Protein AF-A0AAD7X8F2-F1 (afdb_monomer)

Solvent-accessible surface area (backbone atoms only — not comparable to full-atom values): 6676 Å² total; per-residue (Å²): 102,78,46,56,66,72,58,37,53,35,42,50,48,48,57,72,48,52,85,77,50,64,62,66,59,36,41,68,45,76,65,68,40,70,49,74,43,68,40,79,96,76,24,38,33,35,46,31,33,72,46,42,46,86,65,101,73,23,30,39,35,33,42,37,42,38,44,40,89,89,46,96,58,77,44,70,35,37,41,36,37,31,55,43,37,80,87,40,34,64,20,28,42,51,29,50,48,53,40,46,54,52,54,48,78,34,42,56,86,62,46,67,38,80,36,58,11,66,83,36,68,87,113

Structure (mmCIF, N/CA/C/O backbone):
data_AF-A0AAD7X8F2-F1
#
_entry.id   AF-A0AAD7X8F2-F1
#
loop_
_atom_site.group_PDB
_atom_site.id
_atom_site.type_symbol
_atom_site.label_atom_id
_atom_site.label_alt_id
_atom_site.label_comp_id
_atom_site.label_asym_id
_atom_site.label_entity_id
_atom_site.label_seq_id
_atom_site.pdbx_PDB_ins_code
_atom_site.Cartn_x
_atom_site.Cartn_y
_atom_site.Cartn_z
_atom_site.occupancy
_atom_site.B_iso_or_equiv
_atom_site.auth_seq_id
_atom_site.auth_comp_id
_atom_site.auth_asym_id
_atom_site.auth_atom_id
_atom_site.pdbx_PDB_model_num
ATOM 1 N N . MET A 1 1 ? -14.776 13.539 6.556 1.00 83.75 1 MET A N 1
ATOM 2 C CA . MET A 1 1 ? -14.500 13.177 7.978 1.00 83.75 1 MET A CA 1
ATOM 3 C C . MET A 1 1 ? -13.036 12.788 8.087 1.00 83.75 1 MET A C 1
ATOM 5 O O . MET A 1 1 ? -12.555 12.146 7.155 1.00 83.75 1 MET A O 1
ATOM 9 N N . PRO A 1 2 ? -12.324 13.156 9.166 1.00 91.12 2 PRO A N 1
ATOM 10 C CA . PRO A 1 2 ? -10.933 12.747 9.331 1.00 91.12 2 PRO A CA 1
ATOM 11 C C . PRO A 1 2 ? -10.827 11.221 9.403 1.00 91.12 2 PRO A C 1
ATOM 13 O O . PRO A 1 2 ? -11.735 10.551 9.904 1.00 91.12 2 PRO A O 1
ATOM 16 N N . ARG A 1 3 ? -9.723 10.684 8.884 1.00 93.81 3 ARG A N 1
ATOM 17 C CA . ARG A 1 3 ? -9.402 9.260 8.967 1.00 93.81 3 ARG A CA 1
ATOM 18 C C . ARG A 1 3 ? -9.303 8.826 10.440 1.00 93.81 3 ARG A C 1
ATOM 20 O O . ARG A 1 3 ? -8.749 9.577 11.243 1.00 93.81 3 ARG A O 1
ATOM 27 N N . PRO A 1 4 ? -9.830 7.645 10.823 1.00 93.69 4 PRO A N 1
ATOM 28 C CA . PRO A 1 4 ? -9.710 7.156 12.191 1.00 93.69 4 PRO A CA 1
ATOM 29 C C . PRO A 1 4 ? -8.245 7.047 12.615 1.00 93.69 4 PRO A C 1
ATOM 31 O O . PRO A 1 4 ? -7.432 6.506 11.866 1.00 93.69 4 PRO A O 1
ATOM 34 N N . GLU A 1 5 ? -7.930 7.471 13.841 1.00 93.56 5 GLU A N 1
ATOM 35 C CA . GLU A 1 5 ? -6.558 7.489 14.379 1.00 93.56 5 GLU A CA 1
ATOM 36 C C . GLU A 1 5 ? -5.854 6.133 14.256 1.00 93.56 5 GLU A C 1
ATOM 38 O O . GLU A 1 5 ? -4.675 6.066 13.925 1.00 93.56 5 GLU A O 1
ATOM 43 N N . VAL A 1 6 ? -6.591 5.034 14.442 1.00 94.50 6 VAL A N 1
ATOM 44 C CA . VAL A 1 6 ? -6.054 3.674 14.295 1.00 94.50 6 VAL A CA 1
ATOM 45 C C . VAL A 1 6 ? -5.587 3.364 12.868 1.00 94.50 6 VAL A C 1
ATOM 47 O O . VAL A 1 6 ? -4.602 2.654 12.693 1.00 94.50 6 VAL A O 1
ATOM 50 N N . ILE A 1 7 ? -6.264 3.895 11.844 1.00 95.50 7 ILE A N 1
ATOM 51 C CA . ILE A 1 7 ? -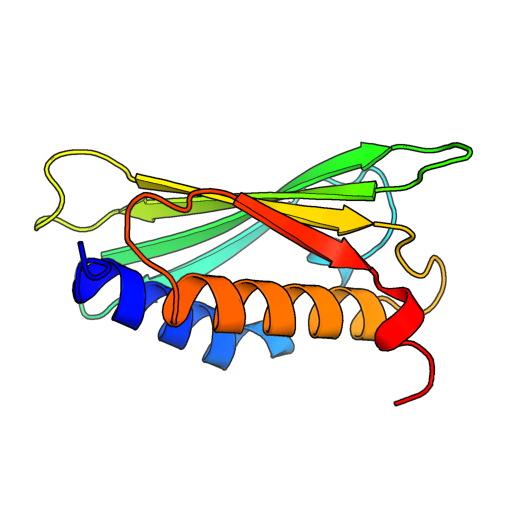5.862 3.719 10.442 1.00 95.50 7 ILE A CA 1
ATOM 52 C C . ILE A 1 7 ? -4.678 4.637 10.130 1.00 95.50 7 ILE A C 1
ATOM 54 O O . ILE A 1 7 ? -3.753 4.217 9.443 1.00 95.50 7 ILE A O 1
ATOM 58 N N . THR A 1 8 ? -4.666 5.859 10.667 1.00 95.44 8 THR A N 1
ATOM 59 C CA . THR A 1 8 ? -3.523 6.775 10.546 1.00 95.44 8 THR A CA 1
ATOM 60 C C . THR A 1 8 ? -2.256 6.153 11.139 1.00 95.44 8 THR A C 1
ATOM 62 O O . THR A 1 8 ? -1.259 6.028 10.433 1.00 95.44 8 THR A O 1
ATOM 65 N N . ALA A 1 9 ? -2.322 5.642 12.373 1.00 94.88 9 ALA A N 1
ATOM 66 C CA . ALA A 1 9 ? -1.210 4.952 13.029 1.00 94.88 9 ALA A CA 1
ATOM 67 C C . ALA A 1 9 ? -0.759 3.698 12.258 1.00 94.88 9 ALA A C 1
ATOM 69 O O . ALA A 1 9 ? 0.427 3.377 12.199 1.00 94.88 9 ALA A O 1
ATOM 70 N N . ALA A 1 10 ? -1.698 2.987 11.633 1.00 96.50 10 ALA A N 1
ATOM 71 C CA . ALA A 1 10 ? -1.382 1.840 10.796 1.00 96.50 10 ALA A CA 1
ATOM 72 C C . ALA A 1 10 ? -0.625 2.217 9.517 1.00 96.50 10 ALA A C 1
ATOM 74 O O . ALA A 1 10 ? 0.319 1.528 9.136 1.00 96.50 10 ALA A O 1
ATOM 75 N N . LEU A 1 11 ? -1.032 3.304 8.857 1.00 97.25 11 LEU A N 1
ATOM 76 C CA . LEU A 1 11 ? -0.348 3.832 7.677 1.00 97.25 11 LEU A CA 1
ATOM 77 C C . LEU A 1 11 ? 1.055 4.340 8.031 1.00 97.25 11 LEU A C 1
ATOM 79 O O . LEU A 1 11 ? 1.990 4.100 7.273 1.00 97.25 11 LEU A O 1
ATOM 83 N N . GLU A 1 12 ? 1.226 4.969 9.195 1.00 96.50 12 GLU A N 1
ATOM 84 C CA . GLU A 1 12 ? 2.538 5.379 9.712 1.00 96.50 12 GLU A CA 1
ATOM 85 C C . GLU A 1 12 ? 3.455 4.185 9.992 1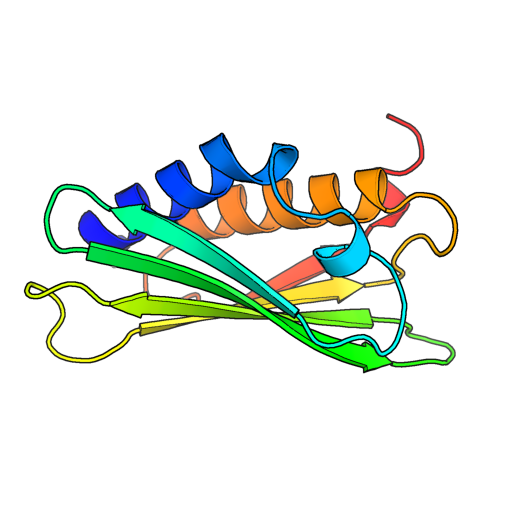.00 96.50 12 GLU A C 1
ATOM 87 O O . GLU A 1 12 ? 4.617 4.198 9.587 1.00 96.50 12 GLU A O 1
ATOM 92 N N . ALA A 1 13 ? 2.935 3.127 10.621 1.00 96.19 13 ALA A N 1
ATOM 93 C CA . ALA A 1 13 ? 3.692 1.899 10.851 1.00 96.19 13 ALA A CA 1
ATOM 94 C C . ALA A 1 13 ? 4.108 1.234 9.527 1.00 96.19 13 ALA A C 1
ATOM 96 O O . ALA A 1 13 ? 5.251 0.808 9.372 1.00 96.19 13 ALA A O 1
ATOM 97 N N . LEU A 1 14 ? 3.203 1.198 8.543 1.00 96.75 14 LEU A N 1
ATOM 98 C CA . LEU A 1 14 ? 3.501 0.665 7.216 1.00 96.75 14 LEU A CA 1
ATOM 99 C C . LEU A 1 14 ? 4.574 1.491 6.488 1.00 96.75 14 LEU A C 1
ATOM 101 O O . LEU A 1 14 ? 5.451 0.913 5.852 1.00 96.75 14 LEU A O 1
ATOM 105 N N . LEU A 1 15 ? 4.518 2.824 6.591 1.00 9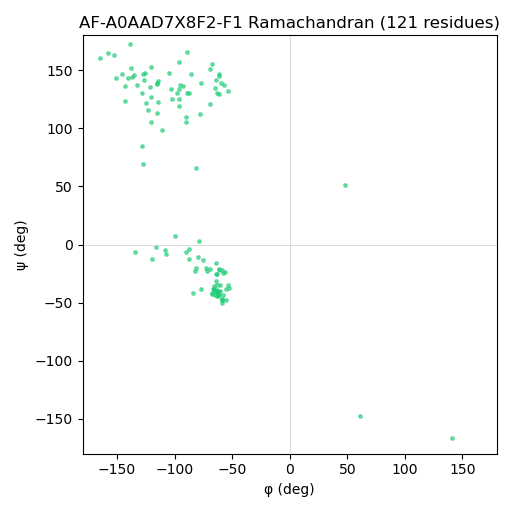7.25 15 LEU A N 1
ATOM 106 C CA . LEU A 1 15 ? 5.516 3.740 6.031 1.00 97.25 15 LEU A CA 1
ATOM 107 C C . LEU A 1 15 ? 6.901 3.533 6.653 1.00 97.25 15 LEU A C 1
ATOM 109 O O . LEU A 1 15 ? 7.891 3.491 5.924 1.00 97.25 15 LEU A O 1
ATOM 113 N N . ALA A 1 16 ? 6.968 3.385 7.977 1.00 96.31 16 ALA A N 1
ATOM 114 C CA . ALA A 1 16 ? 8.222 3.192 8.700 1.00 96.31 16 ALA A CA 1
ATOM 115 C C . ALA A 1 16 ? 8.937 1.890 8.299 1.00 96.31 16 ALA A C 1
ATOM 117 O O . ALA A 1 16 ? 10.156 1.887 8.121 1.00 96.31 16 ALA A O 1
ATOM 118 N N . ASP A 1 17 ? 8.178 0.813 8.090 1.00 96.44 17 ASP A N 1
ATOM 119 C CA . ASP A 1 17 ? 8.726 -0.506 7.759 1.00 96.44 17 ASP A CA 1
ATOM 120 C C . ASP A 1 17 ? 8.877 -0.748 6.250 1.00 96.44 17 ASP A C 1
ATOM 122 O O . ASP A 1 17 ? 9.463 -1.757 5.850 1.00 96.44 17 ASP A O 1
ATOM 126 N N . LEU A 1 18 ? 8.393 0.158 5.393 1.00 95.62 18 LEU A N 1
ATOM 127 C CA . LEU A 1 18 ? 8.284 -0.072 3.950 1.00 95.62 18 LEU A CA 1
ATOM 128 C C . LEU A 1 18 ? 9.619 -0.470 3.302 1.00 95.62 18 LEU A C 1
ATOM 130 O O . LEU A 1 18 ? 9.635 -1.334 2.426 1.00 95.62 18 LEU A O 1
ATOM 134 N N . SER A 1 19 ? 10.728 0.129 3.751 1.00 94.31 19 SER A N 1
ATOM 135 C CA . SER A 1 19 ? 12.094 -0.135 3.266 1.00 94.31 19 SER A CA 1
ATOM 136 C C . SER A 1 19 ? 12.628 -1.521 3.646 1.00 94.31 19 SER A C 1
ATOM 138 O O . SER A 1 19 ? 13.538 -2.023 2.991 1.00 94.31 19 SER A O 1
ATOM 140 N N . SER A 1 20 ? 12.051 -2.152 4.672 1.00 95.50 20 SER A N 1
ATOM 141 C CA . SER A 1 20 ? 12.424 -3.492 5.142 1.00 95.50 20 SER A CA 1
ATOM 142 C C . SER A 1 20 ? 11.686 -4.620 4.414 1.00 95.50 20 SER A C 1
ATOM 144 O O . SER A 1 20 ? 12.043 -5.793 4.549 1.00 95.50 20 SER A O 1
ATOM 146 N N . PHE A 1 21 ? 10.644 -4.289 3.647 1.00 96.81 21 PHE A N 1
ATOM 147 C CA . PHE A 1 21 ? 9.846 -5.273 2.927 1.00 96.81 21 PHE A CA 1
ATOM 148 C C . PHE A 1 21 ? 10.623 -5.908 1.774 1.00 96.81 21 PHE A C 1
ATOM 150 O O . PHE A 1 21 ? 11.499 -5.276 1.179 1.00 96.81 21 PHE A O 1
ATOM 157 N N . PRO A 1 22 ? 10.295 -7.163 1.420 1.00 96.12 22 PRO A N 1
ATOM 158 C CA . PRO A 1 22 ? 11.006 -7.860 0.365 1.00 96.12 22 PRO A CA 1
ATOM 159 C C . PRO A 1 22 ? 10.786 -7.154 -0.975 1.00 96.12 22 PRO A C 1
ATOM 161 O O . PRO A 1 22 ? 9.657 -6.835 -1.342 1.00 96.12 22 PRO A O 1
ATOM 164 N N . GLU A 1 23 ? 11.863 -6.973 -1.735 1.00 95.50 23 GLU A N 1
ATOM 165 C CA . GLU A 1 23 ? 11.859 -6.245 -3.010 1.00 95.50 23 GLU A CA 1
ATOM 166 C C . GLU A 1 23 ? 10.813 -6.775 -4.006 1.00 95.50 23 GLU A C 1
ATOM 168 O O . GLU A 1 23 ? 10.172 -5.999 -4.712 1.00 95.50 23 GLU A O 1
ATOM 173 N N . VAL A 1 24 ? 10.568 -8.092 -4.005 1.00 96.38 24 VAL A N 1
ATOM 174 C CA . VAL A 1 24 ? 9.548 -8.765 -4.833 1.00 96.38 24 VAL A CA 1
ATOM 175 C C . VAL A 1 24 ? 8.133 -8.203 -4.641 1.00 96.38 24 VAL A C 1
ATOM 177 O O . VAL A 1 24 ? 7.299 -8.287 -5.544 1.00 96.38 24 VAL A O 1
ATOM 180 N N . LEU A 1 25 ? 7.856 -7.573 -3.494 1.00 97.62 25 LEU A N 1
ATOM 181 C CA . LEU A 1 25 ? 6.604 -6.859 -3.257 1.00 97.62 25 LEU A CA 1
ATOM 182 C C . LEU A 1 25 ? 6.437 -5.663 -4.197 1.00 97.62 25 LEU A C 1
ATOM 184 O O . LEU A 1 25 ? 5.312 -5.374 -4.580 1.00 97.62 25 LEU A O 1
ATOM 188 N N . PHE A 1 26 ? 7.530 -5.022 -4.607 1.00 97.56 26 PHE A N 1
ATOM 189 C CA . PHE A 1 26 ? 7.535 -3.813 -5.435 1.00 97.56 26 PHE A CA 1
ATOM 190 C C . PHE A 1 26 ? 8.012 -4.048 -6.872 1.00 97.56 26 PHE A C 1
ATOM 192 O O . PHE A 1 26 ? 7.977 -3.134 -7.698 1.00 97.56 26 PHE A O 1
ATOM 199 N N . GLN A 1 27 ? 8.455 -5.263 -7.197 1.00 96.81 27 GLN A N 1
ATOM 200 C CA . GLN A 1 27 ? 8.843 -5.635 -8.556 1.00 96.81 27 GLN A CA 1
ATOM 201 C C . GLN A 1 27 ? 7.642 -5.576 -9.508 1.00 96.81 27 GLN A C 1
ATOM 203 O O . GLN A 1 27 ? 6.525 -5.959 -9.156 1.00 96.81 27 GLN A O 1
ATOM 208 N N . ALA A 1 28 ? 7.864 -5.107 -10.735 1.00 94.81 28 ALA A N 1
ATOM 209 C CA . ALA A 1 28 ? 6.848 -5.049 -11.784 1.00 94.81 28 ALA A CA 1
ATOM 210 C C . ALA A 1 28 ? 6.698 -6.412 -12.484 1.00 94.81 28 ALA A C 1
ATOM 212 O O . ALA A 1 28 ? 7.041 -6.581 -13.652 1.00 94.81 28 ALA A O 1
ATOM 213 N N . ASP A 1 29 ? 6.219 -7.400 -11.733 1.00 94.50 29 ASP A N 1
ATOM 214 C CA . ASP A 1 29 ? 6.000 -8.770 -12.195 1.00 94.50 29 ASP A CA 1
ATOM 215 C C . ASP A 1 29 ? 4.673 -9.339 -11.665 1.00 94.50 29 ASP A C 1
ATOM 217 O O . ASP A 1 29 ? 4.005 -8.747 -10.814 1.00 94.50 29 ASP A O 1
ATOM 221 N N . THR A 1 30 ? 4.287 -10.524 -12.129 1.00 94.06 30 THR A N 1
ATOM 222 C CA . THR A 1 30 ? 3.035 -11.176 -11.715 1.00 94.06 30 THR A CA 1
ATOM 223 C C . THR A 1 30 ? 3.108 -11.863 -10.347 1.00 94.06 30 THR A C 1
ATOM 225 O O . THR A 1 30 ? 2.135 -12.500 -9.939 1.00 94.06 30 THR A O 1
ATOM 228 N N . THR A 1 31 ? 4.233 -11.774 -9.633 1.00 95.00 31 THR A N 1
ATOM 229 C CA . THR A 1 31 ? 4.423 -12.450 -8.349 1.00 95.00 31 THR A CA 1
ATOM 230 C C . THR A 1 31 ? 3.535 -11.812 -7.287 1.00 95.00 31 THR A C 1
ATOM 232 O O . THR A 1 31 ? 3.628 -10.618 -6.998 1.00 95.00 31 THR A O 1
ATOM 235 N N . ARG A 1 32 ? 2.658 -12.621 -6.687 1.00 95.50 32 ARG A N 1
ATOM 236 C CA . ARG A 1 32 ? 1.809 -12.205 -5.566 1.00 95.50 32 ARG A CA 1
ATOM 237 C C . ARG A 1 32 ? 2.549 -12.426 -4.262 1.00 95.50 32 ARG A C 1
ATOM 239 O O . ARG A 1 32 ? 3.071 -13.509 -4.016 1.00 95.50 32 ARG A O 1
ATOM 246 N N . THR A 1 33 ? 2.565 -11.407 -3.421 1.00 96.94 33 THR A N 1
ATOM 247 C CA . THR A 1 33 ? 3.225 -11.454 -2.119 1.00 96.94 33 THR A CA 1
ATOM 248 C C . THR A 1 33 ? 2.618 -10.404 -1.200 1.00 96.94 33 THR A C 1
ATOM 250 O O . THR A 1 33 ? 1.896 -9.511 -1.649 1.00 96.94 33 THR A O 1
ATOM 253 N N . SER A 1 34 ? 2.887 -10.525 0.092 1.00 97.75 34 SER A N 1
ATOM 254 C CA . SER A 1 34 ? 2.370 -9.618 1.108 1.00 97.75 34 SER A CA 1
ATOM 255 C C . SER A 1 34 ? 3.384 -9.424 2.222 1.00 97.75 34 SER A C 1
ATOM 257 O O . SER A 1 34 ? 4.069 -10.374 2.604 1.00 97.75 34 SER A O 1
ATOM 259 N N . ALA A 1 35 ? 3.411 -8.229 2.793 1.00 97.62 35 ALA A N 1
ATOM 260 C CA . ALA A 1 35 ? 4.136 -7.916 4.015 1.00 97.62 35 ALA A CA 1
ATOM 261 C C . ALA A 1 35 ? 3.155 -7.420 5.080 1.00 97.62 35 ALA A C 1
ATOM 263 O O . ALA A 1 35 ? 2.084 -6.902 4.763 1.00 97.62 35 ALA A O 1
ATOM 264 N N . ARG A 1 36 ? 3.499 -7.613 6.353 1.00 96.25 36 ARG A N 1
ATOM 265 C CA . ARG A 1 36 ? 2.632 -7.250 7.476 1.00 96.25 36 ARG A CA 1
ATOM 266 C C . ARG A 1 36 ? 3.414 -6.536 8.561 1.00 96.25 36 ARG A C 1
ATOM 268 O O . ARG A 1 36 ? 4.559 -6.899 8.814 1.00 96.25 36 ARG A O 1
ATOM 275 N N . VAL A 1 37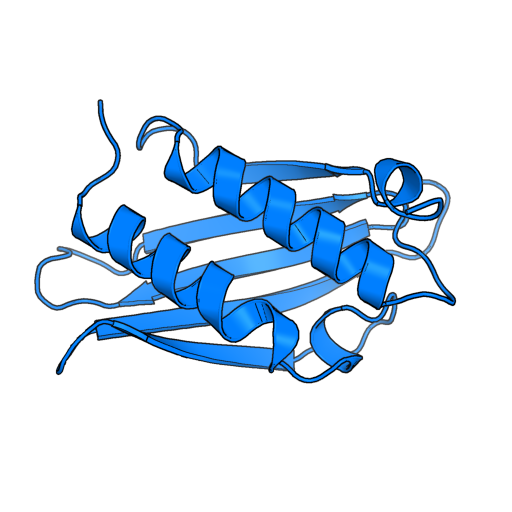 ? 2.752 -5.597 9.224 1.00 96.38 37 VAL A N 1
ATOM 276 C CA . VAL A 1 37 ? 3.305 -4.806 10.326 1.00 96.38 37 VAL A CA 1
ATOM 277 C C . VAL A 1 37 ? 2.305 -4.803 11.469 1.00 96.38 37 VAL A C 1
ATOM 279 O O . VAL A 1 37 ? 1.095 -4.683 11.257 1.00 96.38 37 VAL A O 1
ATOM 282 N N . SER A 1 38 ? 2.806 -4.971 12.688 1.00 95.00 38 SER A N 1
ATOM 283 C CA . SER A 1 38 ? 1.981 -4.895 13.890 1.00 95.00 38 SER A CA 1
ATOM 284 C C . SER A 1 38 ? 1.677 -3.441 14.239 1.00 95.00 38 SER A C 1
ATOM 286 O O . SER A 1 38 ? 2.556 -2.585 14.198 1.00 95.00 38 SER A O 1
ATOM 288 N N . ILE A 1 39 ? 0.440 -3.172 14.646 1.00 91.94 39 ILE A N 1
ATOM 289 C CA . ILE A 1 39 ? 0.003 -1.861 15.132 1.00 91.94 39 ILE A CA 1
ATOM 290 C C . ILE A 1 39 ? -0.262 -2.011 16.630 1.00 91.94 39 ILE A C 1
ATOM 292 O O . ILE A 1 39 ? -1.300 -2.534 17.049 1.00 91.94 39 ILE A O 1
ATOM 296 N N . GLY A 1 40 ? 0.708 -1.617 17.452 1.00 85.88 40 GLY A N 1
ATOM 297 C CA . GLY A 1 40 ? 0.661 -1.870 18.893 1.00 85.88 40 GLY A CA 1
ATOM 298 C C . GLY A 1 40 ? 0.617 -3.369 19.231 1.00 85.88 40 GLY A C 1
ATOM 299 O O . GLY A 1 40 ? 1.196 -4.195 18.531 1.00 85.88 40 GLY A O 1
ATOM 300 N N . ALA A 1 41 ? -0.064 -3.725 20.327 1.00 85.88 41 ALA A N 1
ATOM 301 C CA . ALA A 1 41 ? -0.075 -5.098 20.850 1.00 85.88 41 ALA A CA 1
ATOM 302 C C . ALA A 1 41 ? -1.069 -6.047 20.152 1.00 85.88 41 ALA A C 1
ATOM 304 O O . ALA A 1 41 ? -0.914 -7.262 20.242 1.00 85.88 41 ALA A O 1
ATOM 305 N N . VAL A 1 42 ? -2.112 -5.512 19.506 1.00 89.12 42 VAL A N 1
ATOM 306 C CA . VAL A 1 42 ? -3.266 -6.302 19.023 1.00 89.12 42 VAL A CA 1
ATOM 307 C C . VAL A 1 42 ? -3.696 -5.974 17.591 1.00 89.12 42 VAL A C 1
ATOM 309 O O . VAL A 1 42 ? -4.584 -6.637 17.058 1.00 89.12 42 VAL A O 1
ATOM 312 N N . GLY A 1 43 ? -3.103 -4.955 16.968 1.00 93.19 43 GLY A N 1
ATOM 313 C CA . GLY A 1 43 ? -3.413 -4.547 15.603 1.00 93.19 43 GLY A CA 1
ATOM 314 C C . GLY A 1 43 ? -2.463 -5.122 14.565 1.00 93.19 43 GLY A C 1
ATOM 315 O O . GLY A 1 43 ? -1.311 -5.437 14.857 1.00 93.19 43 GLY A O 1
ATOM 316 N N . LEU A 1 44 ? -2.943 -5.197 13.329 1.00 95.81 44 LEU A N 1
ATOM 317 C CA . LEU A 1 44 ? -2.183 -5.634 12.167 1.00 95.81 44 LEU A CA 1
ATOM 318 C C . LEU A 1 44 ? -2.580 -4.811 10.937 1.00 95.81 44 LEU A C 1
ATOM 320 O O . LEU A 1 44 ? -3.769 -4.623 10.671 1.00 95.81 44 LEU A O 1
ATOM 324 N N . VAL A 1 45 ? -1.586 -4.398 10.156 1.00 97.56 45 VAL A N 1
ATOM 325 C CA . VAL A 1 45 ? -1.763 -3.944 8.773 1.00 97.56 45 VAL A CA 1
ATOM 326 C C . VAL A 1 45 ? -1.037 -4.897 7.832 1.00 97.56 45 VAL A C 1
ATOM 328 O O . VAL A 1 45 ? 0.064 -5.362 8.134 1.00 97.56 45 VAL A O 1
ATOM 331 N N . VAL A 1 46 ? -1.661 -5.217 6.701 1.00 97.88 46 VAL A N 1
ATOM 332 C CA . VAL A 1 46 ? -1.087 -6.083 5.666 1.00 97.88 46 VAL A CA 1
ATOM 333 C C . VAL A 1 46 ? -1.101 -5.343 4.337 1.00 97.88 46 VAL A C 1
ATOM 335 O O . VAL A 1 46 ? -2.169 -4.975 3.862 1.00 97.88 46 VAL A O 1
ATOM 338 N N . LEU A 1 47 ? 0.070 -5.168 3.726 1.00 98.44 47 LEU A N 1
ATOM 339 C CA . LEU A 1 47 ? 0.219 -4.689 2.354 1.00 98.44 47 LEU A CA 1
ATOM 340 C C . LEU A 1 47 ? 0.380 -5.892 1.428 1.00 98.44 47 LEU A C 1
ATOM 342 O O . LEU A 1 47 ? 1.340 -6.652 1.556 1.00 98.44 47 LEU A O 1
ATOM 346 N N . SER A 1 48 ? -0.542 -6.054 0.487 1.00 98.31 48 SER A N 1
ATOM 347 C CA . SER A 1 48 ? -0.579 -7.184 -0.440 1.00 98.31 48 SER A CA 1
ATOM 348 C C . SER A 1 48 ? -0.485 -6.705 -1.878 1.00 98.31 48 SER A C 1
ATOM 350 O O . SER A 1 48 ? -1.307 -5.906 -2.320 1.00 98.31 48 SER A O 1
ATOM 352 N N . LYS A 1 49 ? 0.466 -7.245 -2.641 1.00 98.12 49 LYS A N 1
ATOM 353 C CA . LYS A 1 49 ? 0.494 -7.094 -4.096 1.00 98.12 49 LYS A CA 1
ATOM 354 C C . LYS A 1 49 ? -0.526 -8.042 -4.716 1.00 98.12 49 LYS A C 1
ATOM 356 O O . LYS A 1 49 ? -0.373 -9.265 -4.676 1.00 98.12 49 LYS A O 1
ATOM 361 N N . LEU A 1 50 ? -1.573 -7.467 -5.296 1.00 96.38 50 LEU A N 1
ATOM 362 C CA . LEU A 1 50 ? -2.682 -8.213 -5.878 1.00 96.38 50 LEU A CA 1
ATOM 363 C C . LEU A 1 50 ? -2.403 -8.661 -7.305 1.00 96.38 50 LEU A C 1
ATOM 365 O O . LEU A 1 50 ? -2.784 -9.774 -7.676 1.00 96.38 50 LEU A O 1
ATOM 369 N N . SER A 1 51 ? -1.800 -7.797 -8.115 1.00 94.50 51 SER A N 1
ATOM 370 C CA . SER A 1 51 ? -1.611 -8.048 -9.541 1.00 94.50 51 SER A CA 1
ATOM 371 C C . SER A 1 51 ? -0.595 -7.101 -10.154 1.00 94.50 51 SER A C 1
ATOM 373 O O . SER A 1 51 ? -0.348 -6.010 -9.643 1.00 94.50 51 SER A O 1
ATOM 375 N N . TYR A 1 52 ? -0.085 -7.518 -11.306 1.00 94.56 52 TYR A N 1
ATOM 376 C CA . TYR A 1 52 ? 0.609 -6.669 -12.256 1.00 94.56 52 TYR A CA 1
ATOM 377 C C . TYR A 1 52 ? -0.014 -6.850 -13.639 1.00 94.56 52 TYR A C 1
ATOM 379 O O . TYR A 1 52 ? -0.216 -7.985 -14.079 1.00 94.56 52 TYR A O 1
ATOM 387 N N . THR A 1 53 ? -0.343 -5.749 -14.308 1.00 91.31 53 THR A N 1
ATOM 388 C CA . THR A 1 53 ? -0.825 -5.765 -15.694 1.00 91.31 53 THR A CA 1
ATOM 389 C C . THR A 1 53 ? 0.327 -5.500 -16.655 1.00 91.31 53 THR A C 1
ATOM 391 O O . THR A 1 53 ? 1.099 -4.563 -16.466 1.00 91.31 53 THR A O 1
ATOM 394 N N . THR A 1 54 ? 0.433 -6.299 -17.716 1.00 78.69 54 THR A N 1
ATOM 395 C CA . THR A 1 54 ? 1.347 -6.054 -18.841 1.00 78.69 54 THR A CA 1
ATOM 396 C C . THR A 1 54 ? 0.595 -5.331 -19.965 1.00 78.69 54 THR A C 1
ATOM 398 O O . THR A 1 54 ? -0.553 -5.661 -20.259 1.00 78.69 54 THR A O 1
ATOM 401 N N . GLY A 1 55 ? 1.203 -4.314 -20.588 1.00 69.62 55 GLY A N 1
ATOM 402 C CA . GLY A 1 55 ? 0.598 -3.562 -21.701 1.00 69.62 55 GLY A CA 1
ATOM 403 C C . GLY A 1 55 ? 0.882 -2.058 -21.664 1.00 69.62 55 GLY A C 1
ATOM 404 O O . GLY A 1 55 ? 1.739 -1.606 -20.912 1.00 69.62 55 GLY A O 1
ATOM 405 N N . TYR A 1 56 ? 0.139 -1.282 -22.467 1.00 64.25 56 TYR A N 1
ATOM 406 C CA . TYR A 1 56 ? 0.290 0.183 -22.587 1.00 64.25 56 TYR A CA 1
ATOM 407 C C . TYR A 1 56 ? 0.119 0.944 -21.260 1.00 64.25 56 TYR A C 1
ATOM 409 O O . TYR A 1 56 ? 0.663 2.033 -21.113 1.00 64.25 56 TYR A O 1
ATOM 417 N N . TYR A 1 57 ? -0.598 0.358 -20.299 1.00 71.19 57 TYR A N 1
ATOM 418 C CA . TYR A 1 57 ? -0.777 0.882 -18.945 1.00 71.19 57 TYR A CA 1
ATOM 419 C C . TYR A 1 57 ? -0.407 -0.209 -17.944 1.00 71.19 57 TYR A C 1
ATOM 421 O O . TYR A 1 57 ? -1.271 -0.824 -17.311 1.00 71.19 57 TYR A O 1
ATOM 429 N N . SER A 1 58 ? 0.884 -0.534 -17.879 1.00 89.19 58 SER A N 1
ATOM 430 C CA . SER A 1 58 ? 1.376 -1.449 -16.861 1.00 89.19 58 SER A CA 1
ATOM 431 C C . SER A 1 58 ? 1.152 -0.840 -15.481 1.00 89.19 58 SER A C 1
ATOM 433 O O . SER A 1 58 ? 1.464 0.327 -15.251 1.00 89.19 58 SER A O 1
ATOM 435 N N . ASN A 1 59 ? 0.567 -1.616 -14.572 1.00 95.38 59 ASN A N 1
ATOM 436 C CA . ASN A 1 59 ? 0.220 -1.163 -13.231 1.00 95.38 59 ASN A CA 1
ATOM 437 C C . ASN A 1 59 ? 0.503 -2.275 -12.229 1.00 95.38 59 ASN A C 1
ATOM 439 O O . ASN A 1 59 ? 0.238 -3.440 -12.526 1.00 95.38 59 ASN A O 1
ATOM 443 N N . ILE A 1 60 ? 0.966 -1.917 -11.033 1.00 97.06 60 ILE A N 1
ATOM 444 C CA . ILE A 1 60 ? 0.939 -2.812 -9.875 1.00 97.06 60 ILE A CA 1
ATOM 445 C C . ILE A 1 60 ? -0.229 -2.394 -8.986 1.00 97.06 60 ILE A C 1
ATOM 447 O O . ILE A 1 60 ? -0.317 -1.236 -8.576 1.00 97.06 60 ILE A O 1
ATOM 451 N N . SER A 1 61 ? -1.121 -3.331 -8.684 1.00 97.44 61 SER A N 1
ATOM 452 C CA . SER A 1 61 ? -2.261 -3.095 -7.796 1.00 97.44 61 SER A CA 1
ATOM 453 C C . SER A 1 61 ? -1.993 -3.695 -6.425 1.00 97.44 61 SER A C 1
ATOM 455 O O . SER A 1 61 ? -1.583 -4.854 -6.321 1.00 97.44 61 SER A O 1
ATOM 457 N N . TYR A 1 62 ? -2.278 -2.922 -5.384 1.00 98.50 62 TYR A N 1
ATOM 458 C CA . TYR A 1 62 ? -2.091 -3.309 -3.996 1.00 98.50 62 TYR A CA 1
ATOM 459 C C . TYR A 1 62 ? -3.372 -3.139 -3.190 1.00 98.50 62 TYR A C 1
ATOM 461 O O . TYR A 1 62 ? -4.142 -2.207 -3.424 1.00 98.50 62 TYR A O 1
ATOM 469 N N . ASP A 1 63 ? -3.543 -4.017 -2.210 1.00 98.50 63 ASP A N 1
ATOM 470 C CA . ASP A 1 63 ? -4.532 -3.900 -1.142 1.00 98.50 63 ASP A CA 1
ATOM 471 C C . ASP A 1 63 ? -3.821 -3.720 0.197 1.00 98.50 63 ASP A C 1
ATOM 473 O O . ASP A 1 63 ? -2.788 -4.345 0.454 1.00 98.50 63 ASP A O 1
ATOM 477 N N . ILE A 1 64 ? -4.383 -2.860 1.035 1.00 98.44 64 ILE A N 1
ATOM 478 C CA . ILE A 1 64 ? -3.917 -2.584 2.385 1.00 98.44 64 ILE A CA 1
ATOM 479 C C . ILE A 1 64 ? -5.061 -2.922 3.329 1.00 98.44 64 ILE A C 1
ATOM 481 O O . ILE A 1 64 ? -6.033 -2.172 3.425 1.00 98.44 64 ILE A O 1
ATOM 485 N N . ALA A 1 65 ? -4.934 -4.046 4.023 1.00 98.00 65 ALA A N 1
ATOM 486 C CA . ALA A 1 65 ? -5.944 -4.538 4.946 1.00 98.00 65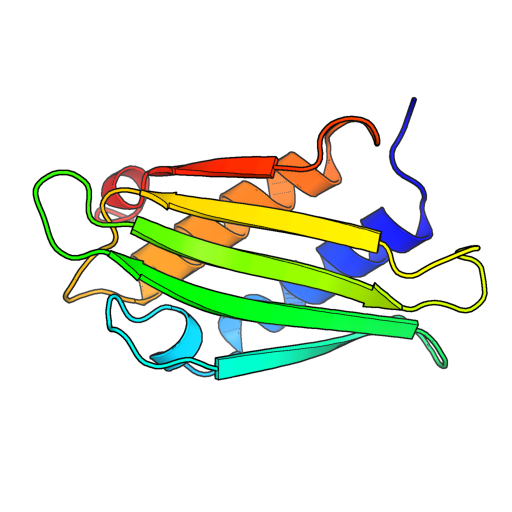 ALA A CA 1
ATOM 487 C C . ALA A 1 65 ? -5.590 -4.155 6.387 1.00 98.00 65 ALA A C 1
ATOM 489 O O . ALA A 1 65 ? -4.474 -4.404 6.852 1.00 98.00 65 ALA A O 1
ATOM 490 N N . PHE A 1 66 ? -6.555 -3.588 7.108 1.00 97.12 66 PHE A N 1
ATOM 491 C CA . PHE A 1 66 ? -6.408 -3.128 8.487 1.00 97.12 66 PHE A CA 1
ATOM 492 C C . PHE A 1 66 ? -7.277 -3.960 9.421 1.00 97.12 66 PHE A C 1
ATOM 494 O O . PHE A 1 66 ? -8.504 -3.998 9.288 1.00 97.12 66 PHE A O 1
ATOM 501 N N . ARG A 1 67 ? -6.640 -4.580 10.416 1.00 95.19 67 ARG A N 1
ATOM 502 C CA . ARG A 1 67 ? -7.300 -5.376 11.454 1.00 95.19 67 ARG A CA 1
ATOM 503 C C . ARG A 1 67 ? -6.934 -4.820 12.818 1.00 95.19 67 ARG A C 1
ATOM 505 O O . ARG A 1 67 ? -5.777 -4.869 13.224 1.00 95.19 67 ARG A O 1
ATOM 512 N N . HIS A 1 68 ? -7.923 -4.306 13.537 1.00 95.12 68 HIS A N 1
ATOM 513 C CA . HIS A 1 68 ? -7.745 -3.842 14.907 1.00 95.12 68 HIS A CA 1
ATOM 514 C C . HIS A 1 68 ? -9.060 -4.000 15.686 1.00 95.12 68 HIS A C 1
ATOM 516 O O . HIS A 1 68 ? -10.113 -3.739 15.106 1.00 95.12 68 HIS A O 1
ATOM 522 N N . PRO A 1 69 ? -9.042 -4.366 16.984 1.00 93.12 69 PRO A N 1
ATOM 523 C CA . PRO A 1 69 ? -10.265 -4.570 17.771 1.00 93.12 69 PRO A CA 1
ATOM 524 C C . PRO A 1 69 ? -11.196 -3.352 17.883 1.00 93.12 69 PRO A C 1
ATOM 526 O O . PRO A 1 69 ? -12.378 -3.510 18.163 1.00 93.12 69 PRO A O 1
ATOM 529 N N . SER A 1 70 ? -10.677 -2.136 17.683 1.00 92.12 70 SER A N 1
ATOM 530 C CA . SER A 1 70 ? -11.490 -0.907 17.669 1.00 92.12 70 SER A CA 1
ATOM 531 C C . SER A 1 70 ? -12.224 -0.663 16.345 1.00 92.12 70 SER A C 1
ATOM 533 O O . SER A 1 70 ? -13.072 0.224 16.276 1.00 92.12 70 SER A O 1
ATOM 535 N N . LEU A 1 71 ? -11.902 -1.418 15.292 1.00 91.06 71 LEU A N 1
ATOM 536 C CA . LEU A 1 71 ? -12.607 -1.360 14.019 1.00 91.06 71 LEU A CA 1
ATOM 537 C C . LEU A 1 71 ? -13.774 -2.349 14.052 1.00 91.06 71 LEU A C 1
ATOM 539 O O . LEU A 1 71 ? -13.594 -3.523 14.363 1.00 91.06 71 LEU A O 1
ATOM 543 N N . ALA A 1 72 ? -14.970 -1.887 13.684 1.00 89.56 72 ALA A N 1
ATOM 544 C CA . ALA A 1 72 ? -16.159 -2.743 13.623 1.00 89.56 72 ALA A CA 1
ATOM 545 C C . ALA A 1 72 ? -16.037 -3.868 12.576 1.00 89.56 72 ALA A C 1
ATOM 547 O O . ALA A 1 72 ? -16.688 -4.903 12.694 1.00 89.56 72 ALA A O 1
ATOM 548 N N . ALA A 1 73 ? -15.215 -3.653 11.548 1.00 91.00 73 ALA A N 1
ATOM 549 C CA . ALA A 1 73 ? -14.889 -4.615 10.507 1.00 91.00 73 ALA A CA 1
ATOM 550 C C . ALA A 1 73 ? -13.496 -4.312 9.942 1.00 91.00 73 ALA A C 1
ATOM 552 O O . ALA A 1 73 ? -12.979 -3.204 10.111 1.00 91.00 73 ALA A O 1
ATOM 553 N N . GLU A 1 74 ? -12.918 -5.285 9.237 1.00 93.00 74 GLU A N 1
ATOM 554 C CA . GLU A 1 74 ? -11.705 -5.079 8.445 1.00 93.00 74 GLU A CA 1
ATOM 555 C C . GLU A 1 74 ? -11.903 -3.910 7.473 1.00 93.00 74 GLU A C 1
ATOM 557 O O . GLU A 1 74 ? -12.934 -3.802 6.801 1.00 93.00 74 GLU A O 1
ATOM 562 N N . ARG A 1 75 ? -10.929 -2.999 7.438 1.00 95.06 75 ARG A N 1
ATOM 563 C CA . ARG A 1 75 ? -10.915 -1.879 6.490 1.00 95.06 75 ARG A CA 1
ATOM 564 C C . ARG A 1 75 ? -9.897 -2.177 5.404 1.00 95.06 75 ARG A C 1
ATOM 566 O O . ARG A 1 75 ? -8.869 -2.784 5.687 1.00 95.06 75 ARG A O 1
ATOM 573 N N . HIS A 1 76 ? -10.178 -1.705 4.197 1.00 97.38 76 HIS A N 1
ATOM 574 C CA . HIS A 1 76 ? -9.297 -1.851 3.047 1.00 97.38 76 HIS A CA 1
ATOM 575 C C . HIS A 1 76 ? -9.034 -0.494 2.409 1.00 97.38 76 HIS A C 1
ATOM 577 O O . HIS A 1 76 ? -9.939 0.340 2.318 1.00 97.38 76 HIS A O 1
ATOM 583 N N . LEU A 1 77 ? -7.799 -0.296 1.960 1.00 98.12 77 LEU A N 1
ATOM 584 C CA . LEU A 1 77 ? -7.416 0.775 1.049 1.00 98.12 77 LEU A CA 1
ATOM 585 C C . LEU A 1 77 ? -6.678 0.161 -0.135 1.00 98.12 77 LEU A C 1
ATOM 587 O O . LEU A 1 77 ? -5.952 -0.815 0.024 1.00 98.12 77 LEU A O 1
ATOM 591 N N . SER A 1 78 ? -6.825 0.750 -1.313 1.00 98.25 78 SER A N 1
ATOM 592 C CA . SER A 1 78 ? -6.163 0.265 -2.523 1.00 98.25 78 SER A CA 1
ATOM 593 C C . SER A 1 78 ? -5.163 1.280 -3.060 1.00 98.25 78 SER A C 1
ATOM 595 O O . SER A 1 78 ? -5.472 2.468 -3.154 1.00 98.25 78 SER A O 1
ATOM 597 N N . VAL A 1 79 ? -3.999 0.815 -3.499 1.00 98.38 79 VAL A N 1
ATOM 598 C CA . VAL A 1 79 ? -3.015 1.656 -4.193 1.00 98.38 79 VAL A CA 1
ATOM 599 C C . VAL A 1 79 ? -2.728 1.074 -5.567 1.00 98.38 79 VAL A C 1
ATOM 601 O O . VAL A 1 79 ? -2.522 -0.131 -5.711 1.00 98.38 79 VAL A O 1
ATOM 604 N N . CYS A 1 80 ? -2.693 1.934 -6.580 1.00 97.50 80 CYS A N 1
ATOM 605 C CA . CYS A 1 80 ? -2.288 1.575 -7.931 1.00 97.50 80 CYS A CA 1
ATOM 606 C C . CYS A 1 80 ? -1.010 2.332 -8.298 1.00 97.50 80 CYS A C 1
ATOM 608 O O . CYS A 1 80 ? -1.020 3.556 -8.436 1.00 97.50 80 CYS A O 1
ATOM 610 N N . VAL A 1 81 ? 0.093 1.603 -8.466 1.00 97.44 81 VAL A N 1
ATOM 611 C CA . VAL A 1 81 ? 1.349 2.158 -8.982 1.00 97.44 81 VAL A CA 1
ATOM 612 C C . VAL A 1 81 ? 1.338 2.009 -10.499 1.00 97.44 81 VAL A C 1
ATOM 614 O O . VAL A 1 81 ? 1.491 0.904 -11.022 1.00 97.44 81 VAL A O 1
ATOM 617 N N . ARG A 1 82 ? 1.122 3.121 -11.198 1.00 95.56 82 ARG A N 1
ATOM 618 C CA . ARG A 1 82 ? 1.057 3.216 -12.657 1.00 95.56 82 ARG A CA 1
ATOM 619 C C . ARG A 1 82 ? 2.442 3.388 -13.255 1.00 95.56 82 ARG A C 1
ATOM 621 O O . ARG A 1 82 ? 3.291 4.048 -12.660 1.00 95.56 82 ARG A O 1
ATOM 628 N N . HIS A 1 83 ? 2.629 2.827 -14.446 1.00 93.88 83 HIS A N 1
ATOM 629 C CA . HIS A 1 83 ? 3.899 2.845 -15.174 1.00 93.88 83 HIS A CA 1
ATOM 630 C C . HIS A 1 83 ? 5.084 2.444 -14.275 1.00 93.88 83 HIS A C 1
ATOM 632 O O . HIS A 1 83 ? 6.060 3.190 -14.187 1.00 93.88 83 HIS A O 1
ATOM 638 N N . PRO A 1 84 ? 4.991 1.307 -13.556 1.00 95.19 84 PRO A N 1
ATOM 639 C CA . PRO A 1 84 ? 6.026 0.895 -12.627 1.00 95.19 84 PRO A CA 1
ATOM 640 C C . PRO A 1 84 ? 7.341 0.673 -13.372 1.00 95.19 84 PRO A C 1
ATOM 642 O O . PRO A 1 84 ? 7.361 0.153 -14.494 1.00 95.19 84 PRO A O 1
ATOM 645 N N . SER A 1 85 ? 8.442 1.007 -12.714 1.00 93.62 85 SER A N 1
ATOM 646 C CA . SER A 1 85 ? 9.770 0.677 -13.200 1.00 93.62 85 SER A CA 1
ATOM 647 C C . SER A 1 85 ? 9.933 -0.836 -13.288 1.00 93.62 85 SER A C 1
ATOM 649 O O . SER A 1 85 ? 9.671 -1.559 -12.321 1.00 93.62 85 SER A O 1
ATOM 651 N N . LEU A 1 86 ? 10.395 -1.314 -14.443 1.00 91.62 86 LEU A N 1
ATOM 652 C CA . LEU A 1 86 ? 10.683 -2.734 -14.665 1.00 91.62 86 LEU A CA 1
ATOM 653 C C . LEU A 1 86 ? 12.047 -3.149 -14.105 1.00 91.62 86 LEU A C 1
ATOM 655 O O . LEU A 1 86 ? 12.287 -4.331 -13.883 1.00 91.62 86 LEU A O 1
ATOM 659 N N . THR A 1 87 ? 12.940 -2.184 -13.894 1.00 91.50 87 THR A N 1
ATOM 660 C CA . THR A 1 87 ? 14.339 -2.428 -13.520 1.00 91.50 87 THR A CA 1
ATOM 661 C C . THR A 1 87 ? 14.716 -1.813 -12.179 1.00 91.50 87 THR A C 1
ATOM 663 O O . THR A 1 87 ? 15.772 -2.142 -11.651 1.00 91.50 87 THR A O 1
ATOM 666 N N . ASN A 1 88 ? 13.880 -0.932 -11.620 1.00 94.12 88 ASN A N 1
ATOM 667 C CA . ASN A 1 88 ? 14.133 -0.274 -10.344 1.00 94.12 88 ASN A CA 1
ATOM 668 C C . ASN A 1 88 ? 12.935 -0.408 -9.380 1.00 94.12 88 ASN A C 1
ATOM 670 O O . ASN A 1 88 ? 12.111 0.504 -9.268 1.00 94.12 88 ASN A O 1
ATOM 674 N N . PRO A 1 89 ? 12.834 -1.516 -8.628 1.00 95.19 89 PRO A N 1
ATOM 675 C CA . PRO A 1 89 ? 11.765 -1.710 -7.645 1.00 95.19 89 PRO A CA 1
ATOM 676 C C . PRO A 1 89 ? 11.755 -0.662 -6.523 1.00 95.19 89 PRO A C 1
ATOM 678 O O . PRO A 1 89 ? 10.703 -0.412 -5.939 1.00 95.19 89 PRO A O 1
ATOM 681 N N . VAL A 1 90 ? 12.885 0.008 -6.262 1.00 95.88 90 VAL A N 1
ATOM 682 C CA . VAL A 1 90 ? 12.961 1.111 -5.290 1.00 95.88 90 VAL A CA 1
ATOM 683 C C . VAL A 1 90 ? 12.132 2.313 -5.753 1.00 95.88 90 VAL A C 1
ATOM 685 O O . VAL A 1 90 ? 11.472 2.942 -4.931 1.00 95.88 90 VAL A O 1
ATOM 688 N N . ALA A 1 91 ? 12.074 2.611 -7.056 1.00 95.88 91 ALA A N 1
ATOM 689 C CA . ALA A 1 91 ? 11.193 3.666 -7.573 1.00 95.88 91 ALA A CA 1
ATOM 690 C C . ALA A 1 91 ? 9.708 3.334 -7.326 1.00 95.88 91 ALA A C 1
ATOM 692 O O . ALA A 1 91 ? 8.939 4.186 -6.881 1.00 95.88 91 ALA A O 1
ATOM 693 N N . ASN A 1 92 ? 9.315 2.071 -7.517 1.00 96.88 92 ASN A N 1
ATOM 694 C CA . ASN A 1 92 ? 7.951 1.605 -7.234 1.00 96.88 92 ASN A CA 1
ATOM 695 C C . ASN A 1 92 ? 7.630 1.658 -5.732 1.00 96.88 92 ASN A C 1
ATOM 697 O O . ASN A 1 92 ? 6.518 2.016 -5.345 1.00 96.88 92 ASN A O 1
ATOM 701 N N . GLN A 1 93 ? 8.608 1.332 -4.882 1.00 97.62 93 GLN A N 1
ATOM 702 C CA . GLN A 1 93 ? 8.500 1.454 -3.428 1.00 97.62 93 GLN A CA 1
ATOM 703 C C . GLN A 1 93 ? 8.348 2.919 -2.991 1.00 97.62 93 GLN A C 1
ATOM 705 O O . GLN A 1 93 ? 7.491 3.213 -2.162 1.00 97.62 93 GLN A O 1
ATOM 710 N N . LYS A 1 94 ? 9.112 3.855 -3.571 1.00 97.44 94 LYS A N 1
ATOM 711 C CA . LYS A 1 94 ? 8.959 5.301 -3.323 1.00 97.44 94 LYS A CA 1
ATOM 712 C C . LYS A 1 94 ? 7.576 5.809 -3.750 1.00 97.44 94 LYS A C 1
ATOM 714 O O . LYS A 1 94 ? 6.948 6.560 -3.010 1.00 97.44 94 LYS A O 1
ATOM 719 N N . ALA A 1 95 ? 7.066 5.344 -4.892 1.00 97.50 95 ALA A N 1
ATOM 720 C CA . ALA A 1 95 ? 5.708 5.658 -5.335 1.00 97.50 95 ALA A CA 1
ATOM 721 C C . ALA A 1 95 ? 4.651 5.146 -4.340 1.00 97.50 95 ALA A C 1
ATOM 723 O O . ALA A 1 95 ? 3.727 5.877 -3.984 1.00 97.50 95 ALA A O 1
ATOM 724 N N . MET A 1 96 ? 4.817 3.920 -3.831 1.00 97.94 96 MET A N 1
ATOM 725 C CA . MET A 1 96 ? 3.979 3.390 -2.752 1.00 97.94 96 MET A CA 1
ATOM 726 C C . MET A 1 96 ? 4.061 4.266 -1.496 1.00 97.94 96 MET A C 1
ATOM 728 O O . MET A 1 96 ? 3.020 4.628 -0.958 1.00 97.94 96 MET A O 1
ATOM 732 N N . ALA A 1 97 ? 5.261 4.662 -1.057 1.00 98.00 97 ALA A N 1
ATOM 733 C CA . ALA A 1 97 ? 5.429 5.549 0.097 1.00 98.00 97 ALA A CA 1
ATOM 734 C C . ALA A 1 97 ? 4.642 6.858 -0.080 1.00 98.00 97 ALA A C 1
ATOM 736 O O . ALA A 1 97 ? 3.853 7.226 0.786 1.00 98.00 97 ALA A O 1
ATOM 737 N N . ASN A 1 98 ? 4.756 7.499 -1.245 1.00 98.19 98 ASN A N 1
ATOM 738 C CA . ASN A 1 98 ? 3.999 8.712 -1.548 1.00 98.19 98 ASN A CA 1
ATOM 739 C C . ASN A 1 98 ? 2.474 8.490 -1.515 1.00 98.19 98 ASN A C 1
ATOM 741 O O . ASN A 1 98 ? 1.726 9.332 -1.016 1.00 98.19 98 ASN A O 1
ATOM 745 N N . ALA A 1 99 ? 1.994 7.351 -2.021 1.00 98.00 99 ALA A N 1
ATOM 746 C CA . ALA A 1 99 ? 0.576 7.011 -1.960 1.00 98.00 99 ALA A CA 1
ATOM 747 C C . ALA A 1 99 ? 0.089 6.800 -0.516 1.00 98.00 99 ALA A C 1
ATOM 749 O O . ALA A 1 99 ? -1.016 7.229 -0.178 1.00 98.00 99 ALA A O 1
ATOM 750 N N . LEU A 1 100 ? 0.906 6.177 0.336 1.00 97.94 100 LEU A N 1
ATOM 751 C CA . LEU A 1 100 ? 0.602 5.974 1.753 1.00 97.94 100 LEU A CA 1
ATOM 752 C C . LEU A 1 100 ? 0.571 7.294 2.532 1.00 97.94 100 LEU A C 1
ATOM 754 O O . LEU A 1 100 ? -0.349 7.493 3.322 1.00 97.94 100 LEU A O 1
ATOM 758 N N . GLU A 1 101 ? 1.516 8.204 2.282 1.00 97.81 101 GLU A N 1
ATOM 759 C CA . GLU A 1 101 ? 1.520 9.556 2.863 1.00 97.81 101 GLU A CA 1
ATOM 760 C C . GLU A 1 101 ? 0.246 10.317 2.491 1.00 97.81 101 GLU A C 1
ATOM 762 O O . GLU A 1 101 ? -0.452 10.831 3.364 1.00 97.81 101 GLU A O 1
ATOM 767 N N . TYR A 1 102 ? -0.124 10.303 1.206 1.00 97.69 102 TYR A N 1
ATOM 768 C CA . TYR A 1 102 ? -1.372 10.911 0.752 1.00 97.69 102 TYR A CA 1
ATOM 769 C C . TYR A 1 102 ? -2.591 10.300 1.452 1.00 97.69 102 TYR A C 1
ATOM 771 O O . TYR A 1 102 ? -3.461 11.024 1.933 1.00 97.69 102 TYR A O 1
ATOM 779 N N . LEU A 1 103 ? -2.671 8.967 1.524 1.00 97.56 103 LEU A N 1
ATOM 780 C CA . LEU A 1 103 ? -3.794 8.292 2.171 1.00 97.56 103 LEU A CA 1
ATOM 781 C C . LEU A 1 103 ? -3.864 8.627 3.664 1.00 97.56 103 LEU A C 1
ATOM 783 O O . LEU A 1 103 ? -4.964 8.878 4.159 1.00 97.56 103 LEU A O 1
ATOM 787 N N . ARG A 1 104 ? -2.727 8.695 4.363 1.00 96.56 104 ARG A N 1
ATOM 788 C CA . ARG A 1 104 ? -2.649 9.077 5.781 1.00 96.56 104 ARG A CA 1
ATOM 789 C C . ARG A 1 104 ? -3.243 10.464 6.018 1.00 96.56 104 ARG A C 1
ATOM 791 O O . ARG A 1 104 ? -4.031 10.626 6.946 1.00 96.56 104 ARG A O 1
ATOM 798 N N . ASP A 1 105 ? -2.920 11.413 5.144 1.00 95.62 105 ASP A N 1
ATOM 799 C CA . ASP A 1 105 ? -3.310 12.821 5.284 1.00 95.62 105 ASP A CA 1
ATOM 800 C C . ASP A 1 105 ? -4.697 13.127 4.672 1.00 95.62 105 ASP A C 1
ATOM 802 O O . ASP A 1 105 ? -5.206 14.244 4.771 1.00 95.62 105 ASP A O 1
ATOM 806 N N . SER A 1 106 ? -5.327 12.130 4.043 1.00 95.69 106 SER A N 1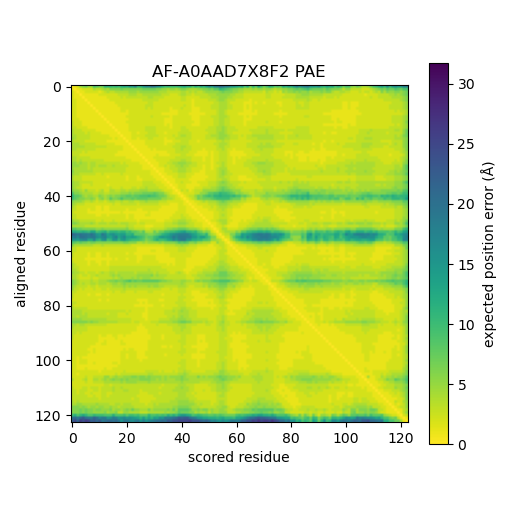
ATOM 807 C CA . SER A 1 106 ? -6.637 12.237 3.389 1.00 95.69 106 SER A CA 1
ATOM 808 C C . SER A 1 106 ? -7.823 11.935 4.316 1.00 95.69 106 SER A C 1
ATOM 810 O O . SER A 1 106 ? -7.693 11.342 5.388 1.00 95.69 106 SER A O 1
ATOM 812 N N . GLU A 1 107 ? -9.023 12.306 3.869 1.00 94.19 107 GLU A N 1
ATOM 813 C CA . GLU A 1 107 ? -10.275 11.968 4.553 1.00 94.19 107 GLU A CA 1
ATOM 814 C C . GLU A 1 107 ? -10.599 10.462 4.516 1.00 94.19 107 GLU A C 1
ATOM 816 O O . GLU A 1 107 ? -10.212 9.752 3.588 1.00 94.19 107 GLU A O 1
ATOM 821 N N . ASP A 1 108 ? -11.392 9.974 5.483 1.00 92.69 108 ASP A N 1
ATOM 822 C CA . ASP A 1 108 ? -11.774 8.548 5.573 1.00 92.69 108 ASP A CA 1
ATOM 823 C C . ASP A 1 108 ? -12.570 8.051 4.356 1.00 92.69 108 ASP A C 1
ATOM 825 O O . ASP A 1 108 ? -12.601 6.856 4.101 1.00 92.69 108 ASP A O 1
ATOM 829 N N . THR A 1 109 ? -13.202 8.950 3.596 1.00 94.19 109 THR A N 1
ATOM 830 C CA . THR A 1 109 ? -13.963 8.618 2.378 1.00 94.19 109 THR A CA 1
ATOM 831 C C . THR A 1 109 ? -13.069 8.289 1.183 1.00 94.19 109 THR A C 1
ATOM 833 O O . THR A 1 109 ? -13.549 7.766 0.175 1.00 94.19 109 THR A O 1
ATOM 836 N N . ILE A 1 110 ? -11.774 8.600 1.268 1.00 95.31 110 ILE A N 1
ATOM 837 C CA . ILE A 1 110 ? -10.798 8.301 0.227 1.00 95.31 110 ILE A CA 1
ATOM 838 C C . ILE A 1 110 ? -10.206 6.924 0.521 1.00 95.31 110 ILE A C 1
ATOM 840 O O . ILE A 1 110 ? -9.445 6.729 1.473 1.00 95.31 110 ILE A O 1
ATOM 844 N N . HIS A 1 111 ? -10.573 5.959 -0.321 1.00 95.75 111 HIS A N 1
ATOM 845 C CA . HIS A 1 111 ? -10.179 4.558 -0.165 1.00 95.75 111 HIS A CA 1
ATOM 846 C C . HIS A 1 111 ? -9.133 4.091 -1.175 1.00 95.75 111 HIS A C 1
ATOM 848 O O . HIS A 1 111 ? -8.619 2.982 -1.052 1.00 95.75 111 HIS A O 1
ATOM 854 N N . CYS A 1 112 ? -8.813 4.915 -2.171 1.00 96.81 112 CYS A N 1
ATOM 855 C CA . CYS A 1 112 ? -7.878 4.552 -3.219 1.00 96.81 112 CYS A CA 1
ATOM 856 C C . CYS A 1 112 ? -6.917 5.684 -3.573 1.00 96.81 112 CYS A C 1
ATOM 858 O O . CYS A 1 112 ? -7.250 6.865 -3.452 1.00 96.81 112 CYS A O 1
ATOM 860 N N . ARG A 1 113 ? -5.722 5.310 -4.037 1.00 97.06 113 ARG A N 1
ATOM 861 C CA . ARG A 1 113 ? -4.752 6.252 -4.589 1.00 97.06 113 ARG A CA 1
ATOM 862 C C . ARG A 1 113 ? -3.991 5.652 -5.766 1.00 97.06 113 ARG A C 1
ATOM 864 O O . ARG A 1 113 ? -3.295 4.651 -5.622 1.00 97.06 113 ARG A O 1
ATOM 871 N N . ASP A 1 114 ? -4.065 6.342 -6.897 1.00 96.31 114 ASP A N 1
ATOM 872 C CA . ASP A 1 114 ? -3.204 6.100 -8.051 1.00 96.31 114 ASP A CA 1
ATOM 873 C C . ASP A 1 114 ? -1.970 7.005 -7.980 1.00 96.31 114 ASP A C 1
ATOM 875 O O . ASP A 1 114 ? -2.082 8.205 -7.711 1.00 96.31 114 ASP A O 1
ATOM 879 N N . VAL A 1 115 ? -0.799 6.445 -8.266 1.00 96.38 115 VAL A N 1
ATOM 880 C CA . VAL A 1 115 ? 0.494 7.144 -8.275 1.00 96.38 115 VAL A CA 1
ATOM 881 C C . VAL A 1 115 ? 1.301 6.702 -9.494 1.00 96.38 115 VAL A C 1
ATOM 883 O O . VAL A 1 115 ? 1.183 5.557 -9.914 1.00 96.38 115 VAL A O 1
ATOM 886 N N . ASP A 1 116 ? 2.068 7.596 -10.117 1.00 94.12 116 ASP A N 1
ATOM 887 C CA . ASP A 1 116 ? 2.938 7.256 -11.253 1.00 94.12 116 ASP A CA 1
ATOM 888 C C . ASP A 1 116 ? 4.365 7.009 -10.745 1.00 94.12 116 ASP A C 1
ATOM 890 O O . ASP A 1 116 ? 4.926 7.851 -10.050 1.00 94.12 116 ASP A O 1
ATOM 894 N N . ALA A 1 117 ? 4.958 5.852 -11.051 1.00 93.06 117 ALA A N 1
ATOM 895 C CA . ALA A 1 117 ? 6.302 5.528 -10.565 1.00 93.06 117 ALA A CA 1
ATOM 896 C C . ALA A 1 117 ? 7.407 6.327 -11.269 1.00 93.06 117 ALA A C 1
ATOM 898 O O . ALA A 1 117 ? 8.502 6.468 -10.722 1.00 93.06 117 ALA A O 1
ATOM 899 N N . ARG A 1 118 ? 7.132 6.874 -12.462 1.00 89.81 118 ARG A N 1
ATOM 900 C CA . ARG A 1 118 ? 8.118 7.638 -13.246 1.00 89.81 118 ARG A CA 1
ATOM 901 C C . ARG A 1 118 ? 8.564 8.914 -12.545 1.00 89.81 118 ARG A C 1
ATOM 903 O O . ARG A 1 118 ? 9.694 9.347 -12.748 1.00 89.81 118 ARG A O 1
ATOM 910 N N . ASP A 1 119 ? 7.721 9.453 -11.669 1.00 89.19 119 ASP A N 1
ATOM 911 C CA . ASP A 1 119 ? 8.041 10.618 -10.842 1.00 89.19 119 ASP A CA 1
ATOM 912 C C . ASP A 1 119 ? 9.201 10.333 -9.863 1.00 89.19 119 ASP A C 1
ATOM 914 O O . ASP A 1 119 ? 9.816 11.261 -9.341 1.00 89.19 119 ASP A O 1
ATOM 918 N N . PHE A 1 120 ? 9.540 9.054 -9.644 1.00 90.94 120 PHE A N 1
ATOM 919 C CA . PHE A 1 120 ? 10.512 8.601 -8.647 1.00 90.94 120 PHE A CA 1
ATOM 920 C C . PHE A 1 120 ? 11.751 7.916 -9.245 1.00 90.94 120 PHE A C 1
ATOM 922 O O . PHE A 1 120 ? 12.659 7.564 -8.494 1.00 90.94 120 PHE A O 1
ATOM 929 N N . GLU A 1 121 ? 11.840 7.742 -10.570 1.00 79.12 121 GLU A N 1
ATOM 930 C CA . GLU A 1 121 ? 12.988 7.071 -11.207 1.00 79.12 121 GLU A CA 1
ATOM 931 C C . GLU A 1 121 ? 14.282 7.901 -11.201 1.00 79.12 121 GLU A C 1
ATOM 933 O O . GLU A 1 121 ? 15.370 7.336 -11.282 1.00 79.12 121 GLU A O 1
ATOM 938 N N . ALA A 1 122 ? 14.182 9.228 -11.089 1.00 67.31 122 ALA A N 1
ATOM 939 C CA . ALA A 1 122 ? 15.320 10.151 -11.151 1.00 67.31 122 ALA A 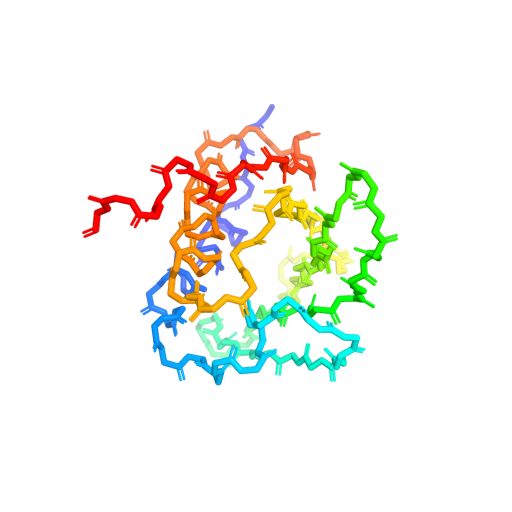CA 1
ATOM 940 C C . ALA A 1 122 ? 15.829 10.631 -9.773 1.00 67.31 122 ALA A C 1
ATOM 942 O O . ALA A 1 122 ? 16.679 11.521 -9.716 1.00 67.31 122 ALA A O 1
ATOM 943 N N . THR A 1 123 ? 15.305 10.069 -8.676 1.00 57.62 123 THR A N 1
ATOM 944 C CA . THR A 1 123 ? 15.689 10.398 -7.284 1.00 57.62 123 THR A CA 1
ATOM 945 C C . THR A 1 123 ? 16.396 9.244 -6.6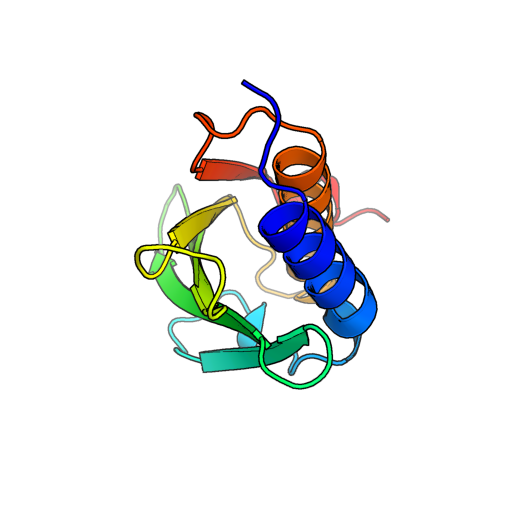10 1.00 57.62 123 THR A C 1
ATOM 947 O O . THR A 1 123 ? 17.145 9.507 -5.649 1.00 57.62 123 THR A O 1
#

Organism: NCBI:txid1111947

Nearest PDB structures (foldseek):
  5bsz-assembly1_A  TM=4.597E-01  e=2.065E-01  Streptoalloteichus sp. ATCC 53650
  6hdt-assembly2_B  TM=5.064E-01  e=3.593E+00  Afifella pfennigii
  8q3s-assembly1_A  TM=2.623E-01  e=7.400E-01  Homo sapiens
  3ew2-assembly3_E-2  TM=4.586E-01  e=6.598E+00  Rhizobium etli CFN 42
  4z27-assembly1_B  TM=4.758E-01  e=7.917E+00  Hoeflea phototrophica DFL-43

Foldseek 3Di:
DAAPPQVLLQLVQCLVCLVVDDLVQQAQDADWDKDKGARPPAKIKIKIFDGFDDDPWTKTKIKIWIDDPVDPDIAIA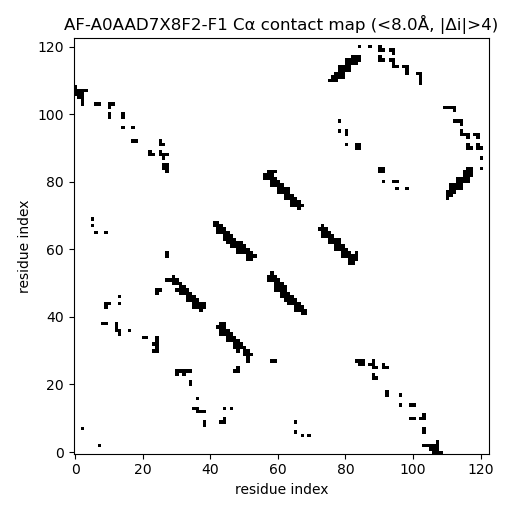IEIATPGDNPDSVLSSVQVSVQSVPVSRDHNVHRYYYGYSVVRPVD

pLDDT: mean 93.76, std 6.74, range [57.62, 98.5]

Radius of gyration: 13.92 Å; Cα contacts (8 Å, |Δi|>4): 254; chains: 1; bounding box: 32×26×43 Å

Mean predicted aligned error: 3.31 Å

Secondary structure (DSSP, 8-state):
-BPPHHHHHHHHHHHHHGGGS-GGGTSSSS--EEEEEEETTTEEEEEEEEEEE-STT-EEEEEEEEE-TTSSS-EEEEEEEES--SS-HHHHHHHHHHHHHHHHHSBTT--EEEEEGGGGTT-

Sequence (123 aa):
MPRPEVITAALEALLADLSSFPEVLFQADTTRTSARVSIGAVGLVVLSKLSYTTGYYSNISYDIAFRHPSLAAERHLSVCVRHPSLTNPVANQKAMANALEYLRDSEDTIHCRDVDARDFEAT